Protein AF-A0A424YWS7-F1 (afdb_monomer_lite)

Secondary structure (DSSP, 8-state):
--HHHHS-HHHHHHHHHHHHHTT-SS---SSPPPTT--HHHHHHHHHHHHHHT-

pLDDT: mean 95.31, std 6.05, range [59.78, 98.19]

InterPro domains:
  IPR000257 Uroporphyrinogen decarboxylase (URO-D) [PF01208] (1-52)
  IPR038071 UROD/MetE-like superfamily [G3DSA:3.20.20.210] (1-54)
  IPR038071 UROD/MetE-like superfamily [SSF51726] (3-52)
  IPR052024 Methylcobamide/Methylated-thiol:CoM methyltransferase [PTHR47099] (4-53)

Structure (mmCIF, N/CA/C/O backbone):
data_AF-A0A424YWS7-F1
#
_entry.id   AF-A0A424YWS7-F1
#
loop_
_atom_site.group_PDB
_atom_site.id
_atom_site.type_symbol
_atom_site.label_atom_id
_atom_site.label_alt_id
_atom_site.label_comp_id
_atom_site.label_asym_id
_atom_site.label_entity_id
_atom_site.label_seq_id
_atom_site.pdbx_PDB_ins_code
_atom_site.Cartn_x
_atom_site.Cartn_y
_atom_site.Cartn_z
_atom_site.occupancy
_atom_site.B_iso_or_equiv
_atom_site.auth_seq_id
_atom_site.auth_comp_id
_atom_site.auth_asym_id
_atom_site.auth_atom_id
_atom_site.pdbx_PDB_model_num
ATOM 1 N N . PRO A 1 1 ? -0.477 10.372 -11.019 1.00 59.78 1 PRO A N 1
ATOM 2 C CA . PRO A 1 1 ? -0.244 9.115 -11.778 1.00 59.78 1 PRO A CA 1
ATOM 3 C C . PRO A 1 1 ? 1.164 8.572 -11.476 1.00 59.78 1 PRO A C 1
ATOM 5 O O . PRO A 1 1 ? 2.085 9.372 -11.411 1.00 59.78 1 PRO A O 1
ATOM 8 N N . PHE A 1 2 ? 1.310 7.259 -11.248 1.00 74.50 2 PHE A N 1
ATOM 9 C CA . PHE A 1 2 ? 2.537 6.571 -10.773 1.00 74.50 2 PHE A CA 1
ATOM 10 C C . PHE A 1 2 ? 2.906 6.726 -9.283 1.00 74.50 2 PHE A C 1
ATOM 12 O O . PHE A 1 2 ? 4.085 6.729 -8.942 1.00 74.50 2 PHE A O 1
ATOM 19 N N . SER A 1 3 ? 1.913 6.776 -8.383 1.00 88.00 3 SER A N 1
ATOM 20 C CA . SER A 1 3 ? 2.171 6.842 -6.928 1.00 88.00 3 SER A CA 1
ATOM 21 C C . SER A 1 3 ? 2.978 5.631 -6.425 1.00 88.00 3 SER A C 1
ATOM 23 O O . SER A 1 3 ? 3.980 5.797 -5.744 1.00 88.00 3 SER A O 1
ATOM 25 N N . LEU A 1 4 ? 2.642 4.409 -6.862 1.00 93.81 4 LEU A N 1
ATOM 26 C CA . LEU 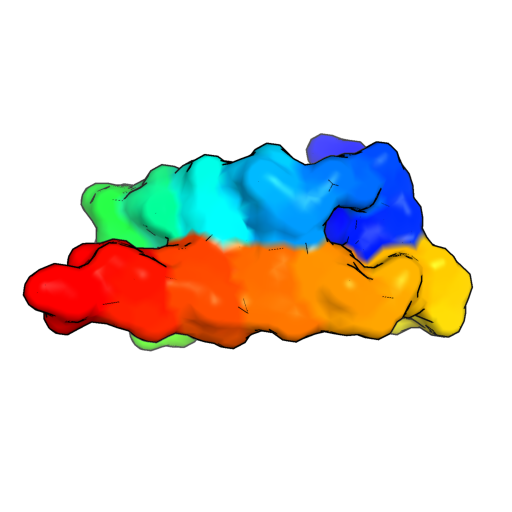A 1 4 ? 3.369 3.207 -6.431 1.00 93.81 4 LEU A CA 1
ATOM 27 C C . LEU A 1 4 ? 4.781 3.089 -7.018 1.00 93.81 4 LEU A C 1
ATOM 29 O O . LEU A 1 4 ? 5.712 2.769 -6.290 1.00 93.81 4 LEU A O 1
ATOM 33 N N . LEU A 1 5 ? 4.961 3.346 -8.318 1.00 95.31 5 LEU A N 1
ATOM 34 C CA . LEU A 1 5 ? 6.256 3.146 -8.981 1.00 95.31 5 LEU A CA 1
ATOM 35 C C . LEU A 1 5 ? 7.280 4.232 -8.623 1.00 95.31 5 LEU A C 1
ATOM 37 O O . LEU A 1 5 ? 8.461 3.929 -8.497 1.00 95.31 5 LEU A O 1
ATOM 41 N N . SER A 1 6 ? 6.844 5.487 -8.502 1.00 93.50 6 SER A N 1
ATOM 42 C CA . SER A 1 6 ? 7.748 6.645 -8.409 1.00 93.50 6 SER A CA 1
ATOM 43 C C . SER A 1 6 ? 7.483 7.540 -7.198 1.00 93.50 6 SER A C 1
ATOM 45 O O . SER A 1 6 ? 8.158 8.553 -7.041 1.00 93.50 6 SER A O 1
ATOM 47 N N . GLY A 1 7 ? 6.494 7.206 -6.369 1.00 93.50 7 GLY A N 1
ATOM 48 C CA . GLY A 1 7 ? 6.218 7.915 -5.125 1.00 93.50 7 GLY A CA 1
ATOM 49 C C . GLY A 1 7 ? 7.064 7.414 -3.958 1.00 93.50 7 GLY A C 1
ATOM 50 O O . GLY A 1 7 ? 7.904 6.523 -4.095 1.00 93.50 7 GLY A O 1
ATOM 51 N N . THR A 1 8 ? 6.809 8.002 -2.795 1.00 96.69 8 THR A N 1
ATOM 52 C CA . THR A 1 8 ? 7.402 7.613 -1.514 1.00 96.69 8 THR A CA 1
ATOM 53 C C . THR A 1 8 ? 6.388 6.830 -0.672 1.00 96.69 8 THR A C 1
ATOM 55 O O . THR A 1 8 ? 5.180 7.004 -0.871 1.00 96.69 8 THR A O 1
ATOM 58 N N . PRO A 1 9 ? 6.840 6.021 0.304 1.00 97.56 9 PRO A N 1
ATOM 59 C CA . PRO A 1 9 ? 5.948 5.335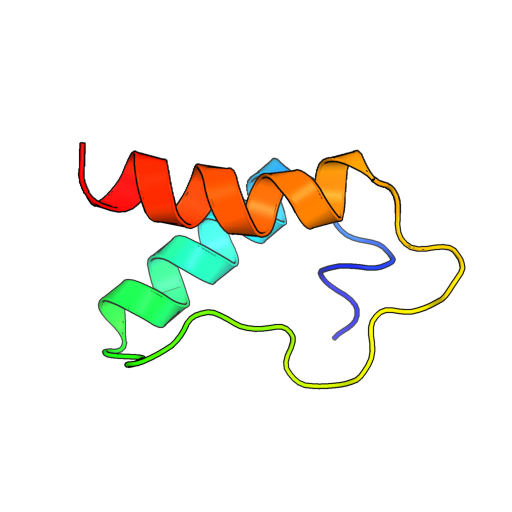 1.236 1.00 97.56 9 PRO A CA 1
ATOM 60 C C . PRO A 1 9 ? 4.944 6.274 1.917 1.00 97.56 9 PRO A C 1
ATOM 62 O O . PRO A 1 9 ? 3.755 5.969 1.949 1.00 97.56 9 PRO A O 1
ATOM 65 N N . ASP A 1 10 ? 5.392 7.443 2.380 1.00 97.44 10 ASP A N 1
ATOM 66 C CA . ASP A 1 10 ? 4.521 8.428 3.037 1.00 97.44 10 ASP A CA 1
ATOM 67 C C . ASP A 1 10 ? 3.431 8.937 2.094 1.00 97.44 10 ASP A C 1
ATOM 69 O O . ASP A 1 10 ? 2.254 8.966 2.448 1.00 97.44 10 ASP A O 1
ATOM 73 N N . LYS A 1 11 ? 3.789 9.239 0.838 1.00 96.44 11 LYS A N 1
ATOM 74 C CA . LYS A 1 11 ? 2.810 9.702 -0.146 1.00 96.44 11 LYS A CA 1
ATOM 75 C C . LYS A 1 11 ? 1.761 8.633 -0.462 1.00 96.44 11 LYS A C 1
ATOM 77 O O . LYS A 1 11 ? 0.598 8.961 -0.695 1.00 96.44 11 LYS A O 1
ATOM 82 N N . ILE A 1 12 ? 2.163 7.364 -0.471 1.00 97.38 12 ILE A N 1
ATOM 83 C CA . ILE A 1 12 ? 1.252 6.236 -0.686 1.00 97.38 12 ILE A CA 1
ATOM 84 C C . ILE A 1 12 ? 0.289 6.101 0.492 1.00 97.38 12 ILE A C 1
ATOM 86 O O . ILE A 1 12 ? -0.904 5.920 0.266 1.00 97.38 12 ILE A O 1
ATOM 90 N N . LYS A 1 13 ? 0.771 6.243 1.729 1.00 97.38 13 LYS A N 1
ATOM 91 C CA . LYS A 1 13 ? -0.090 6.241 2.919 1.00 97.38 13 LYS A CA 1
ATOM 92 C C . LYS A 1 13 ? -1.096 7.389 2.903 1.00 97.38 13 LYS A C 1
ATOM 94 O O . LYS A 1 13 ? -2.271 7.152 3.167 1.00 97.38 13 LYS A O 1
ATOM 99 N N . ASP A 1 14 ? -0.676 8.595 2.521 1.00 97.25 14 ASP A N 1
ATOM 100 C CA . ASP A 1 14 ? -1.585 9.737 2.356 1.00 97.25 14 ASP A CA 1
ATOM 101 C C . ASP A 1 14 ? -2.673 9.443 1.315 1.00 97.25 14 ASP A C 1
ATOM 103 O O . ASP A 1 14 ? -3.852 9.737 1.524 1.00 97.25 14 ASP A O 1
ATOM 107 N N . ASP A 1 15 ? -2.292 8.836 0.186 1.00 96.50 15 ASP A N 1
ATOM 108 C CA . ASP A 1 15 ? -3.233 8.448 -0.865 1.00 96.50 15 ASP A CA 1
ATOM 109 C C . ASP A 1 15 ? -4.207 7.353 -0.384 1.00 96.50 15 ASP A C 1
ATOM 111 O O . ASP A 1 15 ? -5.386 7.400 -0.745 1.00 96.50 15 ASP A O 1
ATOM 115 N N . VAL A 1 16 ? -3.749 6.407 0.447 1.00 97.25 16 VAL A N 1
ATOM 116 C CA . VAL A 1 16 ? -4.589 5.372 1.077 1.00 97.25 16 VAL A CA 1
ATOM 117 C C . VAL A 1 16 ? -5.582 5.988 2.055 1.00 97.25 16 VAL A C 1
ATOM 119 O O . VAL A 1 16 ? -6.779 5.733 1.935 1.00 97.25 16 VAL A O 1
ATOM 122 N N . THR A 1 17 ? -5.115 6.834 2.973 1.00 97.31 17 THR A N 1
ATOM 123 C CA . THR A 1 17 ? -5.963 7.560 3.929 1.00 97.31 17 THR A CA 1
ATOM 124 C C . THR A 1 17 ? -7.030 8.367 3.203 1.00 97.31 17 THR A C 1
ATOM 126 O O . THR A 1 17 ? -8.206 8.313 3.563 1.00 97.31 17 THR A O 1
ATOM 129 N N . ARG A 1 18 ? -6.650 9.063 2.123 1.00 97.50 18 ARG A N 1
ATOM 130 C CA . ARG A 1 18 ? -7.599 9.805 1.293 1.00 97.50 18 ARG A CA 1
ATOM 131 C C . ARG A 1 18 ? -8.642 8.878 0.664 1.00 97.50 18 ARG A C 1
ATOM 133 O O . ARG A 1 18 ? -9.829 9.147 0.805 1.00 97.50 18 ARG A O 1
ATOM 140 N N . ALA A 1 19 ? -8.230 7.782 0.028 1.00 97.25 19 ALA A N 1
ATOM 141 C CA . ALA A 1 19 ? -9.161 6.842 -0.602 1.00 97.25 19 ALA A CA 1
ATOM 142 C C . ALA A 1 19 ? -10.139 6.208 0.408 1.00 97.25 19 ALA A C 1
ATOM 144 O O . ALA A 1 19 ? -11.329 6.093 0.122 1.00 97.25 19 ALA A O 1
ATOM 145 N N . LEU A 1 20 ? -9.656 5.849 1.602 1.00 98.00 20 LEU A N 1
ATOM 146 C CA . LEU A 1 20 ? -10.487 5.352 2.705 1.00 98.00 20 LEU A CA 1
ATOM 147 C C . LEU A 1 20 ? -11.481 6.414 3.189 1.00 98.00 20 LEU A C 1
ATOM 149 O O . LEU A 1 20 ? -12.660 6.110 3.358 1.00 98.00 20 LEU A O 1
ATOM 153 N N . SER A 1 21 ? -11.040 7.667 3.340 1.00 97.50 21 SER A N 1
ATOM 154 C CA . SER A 1 21 ? -11.919 8.781 3.725 1.00 97.50 21 SER A CA 1
ATOM 155 C C . SER A 1 21 ? -12.976 9.117 2.663 1.00 97.50 21 SER A C 1
ATOM 157 O O . SER A 1 21 ? -14.066 9.573 2.999 1.00 97.50 21 SER A O 1
ATOM 159 N N . GLU A 1 22 ? -12.675 8.851 1.388 1.00 97.94 22 GLU A N 1
ATOM 160 C CA . GLU A 1 22 ? -13.590 9.001 0.248 1.00 97.94 22 GLU A CA 1
ATOM 161 C C . GLU A 1 22 ? -14.554 7.804 0.100 1.00 97.94 22 GLU A C 1
ATOM 163 O O . GLU A 1 22 ? -15.438 7.834 -0.755 1.00 97.94 22 GLU A O 1
ATOM 168 N N . GLY A 1 23 ? -14.433 6.776 0.949 1.00 97.31 23 GLY A N 1
ATOM 169 C CA . GLY A 1 23 ? -15.383 5.666 1.035 1.00 97.31 23 GLY A CA 1
ATOM 170 C C . GLY A 1 23 ? -15.080 4.479 0.122 1.00 97.31 23 GLY A C 1
ATOM 171 O O . GLY A 1 23 ? -16.006 3.786 -0.287 1.00 97.31 23 GLY A O 1
ATOM 172 N N . ILE A 1 24 ? -13.810 4.233 -0.219 1.00 97.31 24 ILE A N 1
ATOM 173 C CA . ILE A 1 24 ? -13.435 3.032 -0.978 1.00 97.31 24 ILE A CA 1
ATOM 174 C C . ILE A 1 24 ? -13.695 1.751 -0.163 1.00 97.31 24 ILE A C 1
ATOM 176 O O . ILE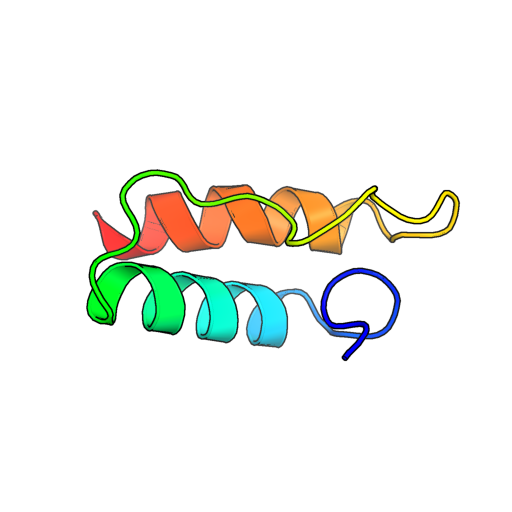 A 1 24 ? -13.285 1.649 0.992 1.00 97.31 24 ILE A O 1
ATOM 180 N N . ASP A 1 25 ? -14.321 0.742 -0.774 1.00 97.75 25 ASP A N 1
ATOM 181 C CA . ASP A 1 25 ? -14.594 -0.539 -0.102 1.00 97.75 25 ASP A CA 1
ATOM 182 C C . ASP A 1 25 ? -13.343 -1.426 0.020 1.00 97.75 25 ASP A C 1
ATOM 184 O O . ASP A 1 25 ? -13.159 -2.152 0.998 1.00 97.75 25 ASP A O 1
ATOM 188 N N . VAL A 1 26 ? -12.475 -1.393 -0.999 1.00 97.25 26 VAL A N 1
ATOM 189 C CA . VAL A 1 26 ? -11.256 -2.208 -1.078 1.00 97.25 26 VAL A CA 1
ATOM 190 C C . VAL A 1 26 ? -10.093 -1.348 -1.555 1.00 97.25 26 VAL A C 1
ATOM 192 O O . VAL A 1 26 ? -10.056 -0.902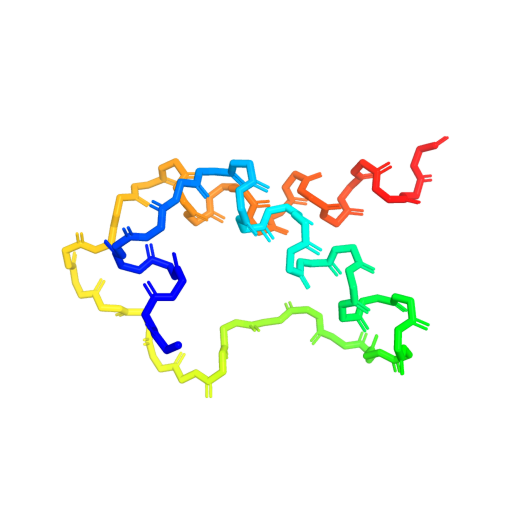 -2.701 1.00 97.25 26 VAL A O 1
ATOM 195 N N . VAL A 1 27 ? -9.104 -1.156 -0.683 1.00 96.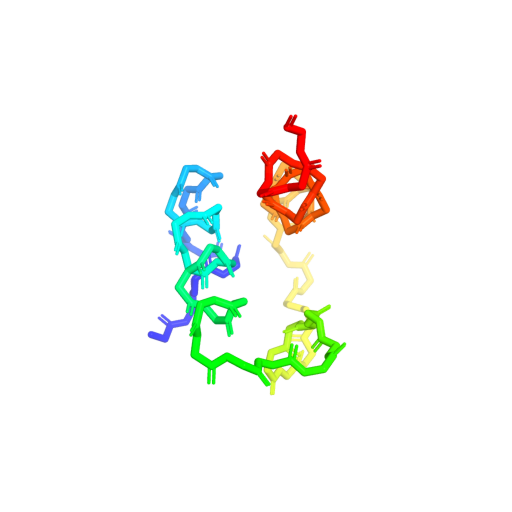12 27 VAL A N 1
ATOM 196 C CA . VAL A 1 27 ? -7.851 -0.480 -1.036 1.00 96.12 27 VAL A CA 1
ATOM 197 C C . VAL A 1 27 ? -7.020 -1.399 -1.930 1.00 96.12 27 VAL A C 1
ATOM 199 O O . VAL A 1 27 ? -6.569 -2.462 -1.503 1.00 96.12 27 VAL A O 1
ATOM 202 N N . ALA A 1 28 ? -6.804 -0.978 -3.173 1.00 96.25 28 ALA A N 1
ATOM 203 C CA . ALA A 1 28 ? -6.016 -1.708 -4.157 1.00 96.25 28 ALA A CA 1
ATOM 204 C C . ALA A 1 28 ? -5.279 -0.745 -5.106 1.00 96.25 28 ALA A C 1
ATOM 206 O O . ALA A 1 28 ? -5.679 0.414 -5.258 1.00 96.25 28 ALA A O 1
ATOM 207 N N . PRO A 1 29 ? -4.214 -1.205 -5.788 1.00 95.25 29 PRO A N 1
ATOM 208 C CA . PRO A 1 29 ? -3.657 -0.490 -6.928 1.00 95.25 29 PRO A CA 1
ATOM 209 C C . PRO A 1 29 ? -4.724 -0.262 -8.010 1.00 95.25 29 PRO A C 1
ATOM 211 O O . PRO A 1 29 ? -5.470 -1.174 -8.351 1.00 95.25 29 PRO A O 1
ATOM 214 N N . GLY A 1 30 ? -4.761 0.933 -8.610 1.00 92.88 30 GLY A N 1
ATOM 215 C CA . GLY A 1 30 ? -5.727 1.242 -9.678 1.00 92.88 30 GLY A CA 1
ATOM 216 C C . GLY A 1 30 ? -5.493 0.496 -11.005 1.00 92.88 30 GLY A C 1
ATOM 217 O O . GLY A 1 30 ? -6.322 0.573 -11.905 1.00 92.88 30 GLY A O 1
ATOM 218 N N . CYS A 1 31 ? -4.357 -0.190 -11.155 1.00 93.31 31 CYS A N 1
ATOM 219 C CA . CYS A 1 31 ? -3.982 -1.028 -12.299 1.00 93.31 31 CYS A CA 1
ATOM 220 C C . CYS A 1 31 ? -2.952 -2.076 -11.821 1.00 93.31 31 CYS A C 1
ATOM 222 O O . CYS A 1 31 ? -2.730 -2.225 -10.621 1.00 93.31 31 CYS A O 1
ATOM 224 N N . GLY A 1 32 ? -2.283 -2.788 -12.729 1.00 93.81 32 GLY A N 1
ATOM 225 C CA . GLY A 1 32 ? -1.187 -3.692 -12.379 1.00 93.81 32 GLY A CA 1
ATOM 226 C C . GLY A 1 32 ? -0.011 -2.977 -11.698 1.00 93.81 32 GLY A C 1
ATOM 227 O O . GLY A 1 32 ? 0.327 -1.839 -12.031 1.00 93.81 32 GLY A O 1
ATOM 228 N N . ILE A 1 33 ? 0.636 -3.666 -10.756 1.00 95.31 33 ILE A N 1
ATOM 229 C CA . ILE A 1 33 ? 1.872 -3.195 -10.119 1.00 95.31 33 ILE A CA 1
ATOM 230 C C . ILE A 1 33 ? 3.004 -3.283 -11.147 1.00 95.31 33 ILE A C 1
ATOM 232 O O . ILE A 1 33 ? 3.246 -4.341 -11.728 1.00 95.31 33 ILE A O 1
ATOM 236 N N . ALA A 1 34 ? 3.707 -2.173 -11.379 1.00 95.56 34 ALA A N 1
ATOM 237 C CA . ALA A 1 34 ? 4.841 -2.162 -12.296 1.00 95.56 34 ALA A CA 1
ATOM 238 C C . ALA A 1 34 ? 5.979 -3.052 -11.746 1.00 95.56 34 ALA A C 1
ATOM 240 O O . ALA A 1 34 ? 6.245 -2.976 -10.544 1.00 95.56 34 ALA A O 1
ATOM 241 N N . PRO A 1 35 ? 6.697 -3.834 -12.578 1.00 94.94 35 PRO A N 1
ATOM 242 C CA . PRO A 1 35 ? 7.722 -4.775 -12.102 1.00 94.94 35 PRO A CA 1
ATOM 243 C C . PRO A 1 35 ? 8.834 -4.143 -11.255 1.00 94.94 35 PRO A C 1
ATOM 245 O O . PRO A 1 35 ? 9.362 -4.783 -10.355 1.00 94.94 35 PRO A O 1
ATOM 248 N N . ASN A 1 36 ? 9.157 -2.873 -11.518 1.00 96.38 36 ASN A N 1
ATOM 249 C CA . ASN A 1 36 ? 10.194 -2.120 -10.808 1.00 96.38 36 ASN A CA 1
ATOM 250 C C . ASN A 1 36 ? 9.651 -1.319 -9.610 1.00 96.38 36 ASN A C 1
ATOM 252 O O . ASN A 1 36 ? 10.322 -0.410 -9.130 1.00 96.38 36 ASN A O 1
ATOM 256 N N . THR A 1 37 ? 8.428 -1.603 -9.151 1.00 97.12 37 THR A N 1
ATOM 257 C CA . THR A 1 37 ? 7.848 -0.936 -7.978 1.00 97.12 37 THR A CA 1
ATOM 258 C C . THR A 1 37 ? 8.634 -1.332 -6.723 1.00 97.12 37 THR A C 1
ATOM 260 O O . THR A 1 37 ? 8.741 -2.530 -6.445 1.00 97.12 37 THR A O 1
ATOM 263 N N . PRO A 1 38 ? 9.158 -0.372 -5.938 1.00 97.38 38 PRO A N 1
ATOM 264 C CA . PRO A 1 38 ? 9.860 -0.679 -4.697 1.00 97.38 38 PRO A CA 1
ATOM 265 C C . PRO A 1 38 ? 8.978 -1.466 -3.722 1.00 97.38 38 PRO A C 1
ATOM 267 O O . PRO A 1 38 ? 7.796 -1.166 -3.544 1.00 97.38 38 PRO A O 1
ATOM 270 N N . LEU A 1 39 ? 9.555 -2.456 -3.037 1.00 97.88 39 LEU A N 1
ATOM 271 C CA . LEU A 1 39 ? 8.812 -3.278 -2.076 1.00 97.88 39 LEU A CA 1
ATOM 272 C C . LEU A 1 39 ? 8.234 -2.443 -0.922 1.00 97.88 39 LEU A C 1
ATOM 274 O O . LEU A 1 39 ? 7.136 -2.724 -0.445 1.00 97.88 39 LEU A O 1
ATOM 278 N N . GLU A 1 40 ? 8.959 -1.419 -0.475 1.00 97.94 40 GLU A N 1
ATOM 279 C CA . GLU A 1 40 ? 8.499 -0.491 0.565 1.00 97.94 40 GLU A CA 1
ATOM 280 C C . GLU A 1 40 ? 7.208 0.235 0.170 1.00 97.94 40 GLU A C 1
ATOM 282 O O . GLU A 1 40 ? 6.306 0.362 0.993 1.00 97.94 40 GLU A O 1
ATOM 287 N N . ASN A 1 41 ? 7.062 0.589 -1.108 1.00 97.56 41 ASN A N 1
ATOM 288 C CA . ASN A 1 41 ? 5.871 1.245 -1.636 1.00 97.56 41 ASN A CA 1
ATOM 289 C C . ASN A 1 41 ? 4.665 0.295 -1.645 1.00 97.56 41 ASN A C 1
ATOM 291 O O . ASN A 1 41 ? 3.546 0.696 -1.331 1.00 97.56 41 ASN A O 1
ATOM 295 N N . VAL A 1 42 ? 4.879 -0.993 -1.931 1.00 97.62 42 VAL A N 1
ATOM 296 C CA . VAL A 1 42 ? 3.815 -2.007 -1.816 1.00 97.62 42 VAL A CA 1
ATOM 297 C C . VAL A 1 42 ? 3.431 -2.239 -0.353 1.00 97.62 42 VAL A C 1
ATOM 299 O O . VAL A 1 42 ? 2.2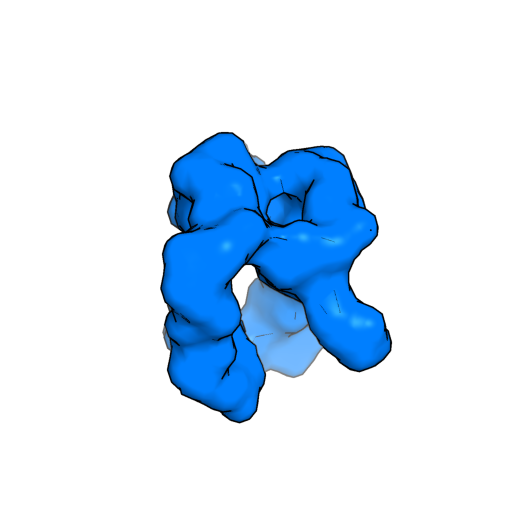53 -2.371 -0.038 1.00 97.62 42 VAL A O 1
ATOM 302 N N . LYS A 1 43 ? 4.402 -2.255 0.566 1.00 98.19 43 LYS A N 1
ATOM 303 C CA . LYS A 1 43 ? 4.122 -2.372 2.006 1.00 98.19 43 LYS A CA 1
ATOM 304 C C . LYS A 1 43 ? 3.384 -1.148 2.553 1.00 98.19 43 LYS A C 1
ATOM 306 O O . LYS A 1 43 ? 2.532 -1.316 3.419 1.00 98.19 43 LYS A O 1
ATOM 311 N N . ALA A 1 44 ? 3.662 0.042 2.020 1.00 98.06 44 ALA A N 1
ATOM 312 C CA . ALA A 1 44 ? 3.004 1.289 2.402 1.00 98.06 44 ALA A CA 1
ATOM 313 C C . ALA A 1 44 ? 1.489 1.282 2.139 1.00 98.06 44 ALA A C 1
ATOM 315 O O . ALA A 1 44 ? 0.738 1.879 2.902 1.00 98.06 44 ALA A O 1
ATOM 316 N N . LEU A 1 45 ? 1.026 0.559 1.110 1.00 97.25 45 LEU A N 1
ATOM 317 C CA . LEU A 1 45 ? -0.405 0.331 0.869 1.00 97.25 45 LEU A CA 1
ATOM 318 C C . LEU A 1 45 ? -1.081 -0.373 2.054 1.00 97.25 45 LEU A C 1
ATOM 320 O O . LEU A 1 45 ? -2.179 -0.001 2.460 1.00 97.25 45 LEU A O 1
ATOM 324 N N . VAL A 1 46 ? -0.416 -1.396 2.594 1.00 98.00 46 VAL A N 1
ATOM 325 C CA . VAL A 1 46 ? -0.940 -2.202 3.702 1.00 98.00 46 VAL A CA 1
ATOM 326 C C . VAL A 1 46 ? -0.841 -1.428 5.011 1.00 98.00 46 VAL A C 1
ATOM 328 O O . VAL A 1 46 ? -1.845 -1.290 5.704 1.00 98.00 46 VAL A O 1
ATOM 331 N N . SER A 1 47 ? 0.329 -0.858 5.321 1.00 98.00 47 SER A N 1
ATOM 332 C CA . SER A 1 47 ? 0.511 -0.104 6.565 1.00 98.00 47 SER A CA 1
ATOM 333 C C . SER A 1 47 ? -0.333 1.164 6.612 1.00 98.00 47 SER A C 1
ATOM 335 O O . SER A 1 47 ? -0.882 1.461 7.661 1.00 98.00 47 SER A O 1
ATOM 337 N N . GLY A 1 48 ? -0.522 1.865 5.488 1.00 97.56 48 GLY A N 1
ATOM 338 C CA . GLY A 1 48 ? -1.426 3.015 5.422 1.00 97.56 48 GLY A CA 1
ATOM 339 C C . GLY A 1 48 ? -2.874 2.646 5.750 1.00 97.56 48 GLY A C 1
ATOM 340 O O . GLY A 1 48 ? -3.556 3.393 6.444 1.00 97.56 48 GLY A O 1
ATOM 341 N N . ARG A 1 49 ? -3.336 1.464 5.316 1.00 97.81 49 ARG A N 1
ATOM 342 C CA . ARG A 1 49 ? -4.663 0.955 5.688 1.00 97.81 49 ARG A CA 1
ATOM 343 C C . ARG A 1 49 ? -4.704 0.617 7.172 1.00 97.81 49 ARG A C 1
ATOM 345 O O . ARG A 1 49 ? -5.642 1.017 7.849 1.00 97.81 49 ARG A O 1
ATOM 352 N N . ASP A 1 50 ? -3.718 -0.122 7.671 1.00 98.06 50 ASP A N 1
ATOM 353 C CA . ASP A 1 50 ? -3.687 -0.551 9.071 1.00 98.06 50 ASP A CA 1
ATOM 354 C C . ASP A 1 50 ? -3.633 0.653 10.029 1.00 98.06 50 ASP A C 1
ATOM 356 O O . ASP A 1 50 ? -4.412 0.699 10.976 1.00 98.06 50 ASP A O 1
ATOM 360 N N . GLU A 1 51 ? -2.798 1.658 9.737 1.00 97.50 51 GLU A N 1
ATOM 361 C CA . GLU A 1 51 ? -2.661 2.908 10.502 1.00 97.50 51 GLU A CA 1
ATOM 362 C C . GLU A 1 51 ? -3.951 3.741 10.529 1.00 97.50 51 GLU A C 1
ATOM 364 O O . GLU A 1 51 ? -4.232 4.373 11.540 1.00 97.50 51 GLU A O 1
ATOM 369 N N . TYR A 1 52 ? -4.763 3.722 9.465 1.00 97.12 52 TYR A N 1
ATOM 370 C CA . TYR A 1 52 ? -6.041 4.449 9.421 1.00 97.12 52 TYR A CA 1
ATOM 371 C C . TYR A 1 52 ? -7.076 3.936 10.442 1.00 97.12 52 TYR A C 1
ATOM 373 O O . TYR A 1 52 ? -7.962 4.687 10.845 1.00 97.12 52 TYR A O 1
ATOM 381 N N . TYR A 1 53 ? -6.989 2.663 10.846 1.00 96.44 53 TYR A N 1
ATOM 382 C CA . TYR A 1 53 ? -7.935 2.027 11.776 1.00 96.44 53 TYR A CA 1
ATOM 383 C C . TYR A 1 53 ? -7.350 1.740 13.169 1.00 96.44 53 TYR A C 1
ATOM 385 O O . TYR A 1 53 ? -8.025 1.091 13.973 1.00 96.44 53 TYR A O 1
ATOM 393 N N . GLN A 1 54 ? -6.109 2.155 13.447 1.00 90.00 54 GLN A N 1
ATOM 394 C CA . GLN A 1 54 ? -5.564 2.169 14.813 1.00 90.00 54 GLN A CA 1
ATOM 395 C C . GLN A 1 54 ? -6.094 3.382 15.582 1.00 90.00 54 GLN A C 1
ATOM 397 O O . GLN A 1 54 ? -6.398 3.206 16.783 1.00 90.00 54 GLN A O 1
#

Sequence (54 aa):
PFSLLSGTPDKIKDDVTRALSEGIDVVAPGCGIAPNTPLENVKALVSGRDEYYQ

Foldseek 3Di:
DCCQAPNDLVSLLVVLLVCVVVPDPDQDPPDDDDPNGDPSSVVSSVVSVVVSVD

Organism: NCBI:txid768733

Radius of gyration: 10.42 Å; chains: 1; bounding box: 26×15×27 Å